Protein AF-A0A093X1I9-F1 (afdb_monomer_lite)

Secondary structure (DSSP, 8-state):
-TT-TTSTT--TT---TTS-S------------SS---HHHHHHHHHTT-GGGTT-HHHH-TT-SS----HHHHHHHHHHHHTTS--------------

Radius of gyration: 21.54 Å; chains: 1; bounding box: 54×27×72 Å

pLDDT: mean 85.42, std 20.99, range [29.16, 97.56]

Structure (mmCIF, N/CA/C/O backbone):
data_AF-A0A093X1I9-F1
#
_entry.id   AF-A0A093X1I9-F1
#
loop_
_atom_site.group_PDB
_atom_site.id
_atom_site.type_symbol
_atom_site.label_atom_id
_atom_site.label_alt_id
_atom_site.label_comp_id
_atom_site.label_asym_id
_atom_site.label_entity_id
_atom_site.label_seq_id
_atom_site.pdbx_PDB_ins_code
_atom_site.Cartn_x
_atom_site.Cartn_y
_atom_site.Cartn_z
_atom_site.occupancy
_atom_site.B_iso_or_equiv
_atom_site.auth_seq_id
_atom_site.auth_comp_id
_atom_site.auth_asym_id
_atom_site.auth_atom_id
_atom_site.pdbx_PDB_model_num
ATOM 1 N N . THR A 1 1 ? 8.658 -5.741 -19.983 1.00 79.50 1 THR A N 1
ATOM 2 C CA . THR A 1 1 ? 8.697 -4.887 -18.762 1.00 79.50 1 THR A CA 1
ATOM 3 C C . THR A 1 1 ? 9.924 -3.989 -18.852 1.00 79.50 1 THR A C 1
ATOM 5 O O . THR A 1 1 ? 10.361 -3.838 -19.975 1.00 79.50 1 THR A O 1
ATOM 8 N N . ALA A 1 2 ? 10.437 -3.333 -17.803 1.00 94.75 2 ALA A N 1
ATOM 9 C CA . ALA A 1 2 ? 11.294 -2.131 -17.910 1.00 94.75 2 ALA A CA 1
ATOM 10 C C . ALA A 1 2 ? 12.369 -2.087 -19.025 1.00 94.75 2 ALA A C 1
ATOM 12 O O . ALA A 1 2 ? 12.526 -1.041 -19.631 1.00 94.75 2 ALA A O 1
ATOM 13 N N . GLN A 1 3 ? 13.030 -3.193 -19.371 1.00 92.00 3 GLN A N 1
ATOM 14 C CA . GLN A 1 3 ? 14.083 -3.241 -20.405 1.00 92.00 3 GLN A CA 1
ATOM 15 C C . GLN A 1 3 ? 13.581 -3.591 -21.830 1.00 92.00 3 GLN A C 1
ATOM 17 O O . GLN A 1 3 ? 14.360 -3.657 -22.775 1.00 92.00 3 GLN A O 1
ATOM 22 N N . ASP A 1 4 ? 12.282 -3.854 -22.001 1.00 93.56 4 ASP A N 1
ATOM 23 C CA . ASP A 1 4 ? 11.634 -4.174 -23.283 1.00 93.56 4 ASP A CA 1
ATOM 24 C C . ASP A 1 4 ? 10.999 -2.914 -23.903 1.00 93.56 4 ASP A C 1
ATOM 26 O O . ASP A 1 4 ? 9.996 -2.437 -23.365 1.00 93.56 4 ASP A O 1
ATOM 30 N N . PRO A 1 5 ? 11.497 -2.409 -25.050 1.00 94.81 5 PRO A N 1
ATOM 31 C CA . PRO A 1 5 ? 11.014 -1.178 -25.687 1.00 94.81 5 PRO A CA 1
ATOM 32 C C . PRO A 1 5 ? 9.546 -1.188 -26.112 1.00 94.81 5 PRO A C 1
ATOM 34 O O . PRO A 1 5 ? 8.970 -0.129 -26.356 1.00 94.81 5 PRO A O 1
ATOM 37 N N . LYS A 1 6 ? 8.939 -2.371 -26.247 1.00 96.19 6 LYS A N 1
ATOM 38 C CA . LYS A 1 6 ? 7.530 -2.512 -26.633 1.00 96.19 6 LYS A CA 1
ATOM 39 C C . LYS A 1 6 ? 6.596 -2.561 -25.424 1.00 96.19 6 LYS A C 1
ATOM 41 O O . LYS A 1 6 ? 5.379 -2.525 -25.597 1.00 96.19 6 LYS A O 1
ATOM 46 N N . ALA A 1 7 ? 7.133 -2.660 -24.208 1.00 95.19 7 ALA A N 1
ATOM 47 C CA . ALA A 1 7 ? 6.335 -2.761 -22.998 1.00 95.19 7 ALA A CA 1
ATOM 48 C C . ALA A 1 7 ? 5.791 -1.396 -22.549 1.00 95.19 7 ALA A C 1
ATOM 50 O O . ALA A 1 7 ? 6.491 -0.388 -22.580 1.00 95.19 7 ALA A O 1
ATOM 51 N N . ALA A 1 8 ? 4.568 -1.383 -22.010 1.00 96.19 8 ALA A N 1
ATOM 52 C CA . ALA A 1 8 ? 3.928 -0.171 -21.480 1.00 96.19 8 ALA A CA 1
ATOM 53 C C . ALA A 1 8 ? 4.713 0.509 -20.337 1.00 96.19 8 ALA A C 1
ATOM 55 O O . ALA A 1 8 ? 4.558 1.703 -20.107 1.00 96.19 8 ALA A O 1
ATOM 56 N N . TYR A 1 9 ? 5.553 -0.253 -19.633 1.00 94.81 9 TYR A N 1
ATOM 57 C CA . TYR A 1 9 ? 6.382 0.215 -18.519 1.00 94.81 9 TYR A CA 1
ATOM 58 C C . TYR A 1 9 ? 7.879 0.199 -18.857 1.00 94.81 9 TYR A C 1
ATOM 60 O O . TYR A 1 9 ? 8.693 -0.035 -17.970 1.00 94.81 9 TYR A O 1
ATOM 68 N N . HIS A 1 10 ? 8.243 0.359 -20.133 1.00 96.38 10 HIS A N 1
ATOM 69 C CA . HIS A 1 10 ? 9.640 0.479 -20.551 1.00 96.38 10 HIS A CA 1
ATOM 70 C C . HIS A 1 10 ? 10.314 1.707 -19.917 1.00 96.38 10 HIS A C 1
ATOM 72 O O . HIS A 1 10 ? 9.766 2.809 -19.948 1.00 96.38 10 HIS A O 1
ATOM 78 N N . ASP A 1 11 ? 11.523 1.522 -19.399 1.00 96.31 11 ASP A N 1
ATOM 79 C CA . ASP A 1 11 ? 12.425 2.569 -18.942 1.00 96.31 11 ASP A CA 1
ATOM 80 C C . ASP A 1 11 ? 13.696 2.533 -19.808 1.00 96.31 11 ASP A C 1
ATOM 82 O O . ASP A 1 11 ? 14.554 1.676 -19.597 1.00 96.31 11 ASP A O 1
ATOM 86 N N . PRO A 1 12 ? 13.875 3.483 -20.746 1.00 95.56 12 PRO A N 1
ATOM 87 C CA . PRO A 1 12 ? 15.065 3.551 -21.597 1.00 95.56 12 PRO A CA 1
ATOM 88 C C . PRO A 1 12 ? 16.398 3.674 -20.841 1.00 95.56 12 PRO A C 1
ATOM 90 O O . PRO A 1 12 ? 17.454 3.544 -21.455 1.00 95.56 12 PRO A O 1
ATOM 93 N N . LYS A 1 13 ? 16.372 3.995 -19.539 1.00 95.81 13 LYS A N 1
ATOM 94 C CA . LYS A 1 13 ? 17.567 4.101 -18.688 1.00 95.81 13 LYS A CA 1
ATOM 95 C C . LYS A 1 13 ? 17.899 2.800 -17.957 1.00 95.81 13 LYS A C 1
ATOM 97 O O . LYS A 1 13 ? 18.950 2.729 -17.323 1.00 95.81 13 LYS A O 1
ATOM 102 N N . ASP A 1 14 ? 17.017 1.807 -17.989 1.00 94.75 14 ASP A N 1
ATOM 103 C CA . ASP A 1 14 ? 17.256 0.485 -17.417 1.00 94.75 14 ASP A CA 1
ATOM 104 C C . ASP A 1 14 ? 17.866 -0.427 -18.490 1.00 94.75 14 ASP A C 1
ATOM 106 O O . ASP A 1 14 ? 17.165 -1.142 -19.199 1.00 94.75 14 ASP A O 1
ATOM 110 N N . THR A 1 15 ? 19.183 -0.331 -18.681 1.00 91.50 15 THR A N 1
ATOM 111 C CA . THR A 1 15 ? 19.885 -0.997 -19.794 1.00 91.50 15 THR A CA 1
ATOM 112 C C . THR A 1 15 ? 20.770 -2.167 -19.371 1.00 91.50 15 THR A C 1
ATOM 114 O O . THR A 1 15 ? 21.275 -2.870 -20.240 1.00 91.50 15 THR A O 1
ATOM 117 N N . ASP A 1 16 ? 21.004 -2.361 -18.070 1.00 92.38 16 ASP A N 1
ATOM 118 C CA . ASP A 1 16 ? 21.872 -3.415 -17.530 1.00 92.38 16 ASP A CA 1
ATOM 119 C C . ASP A 1 16 ? 21.031 -4.504 -16.839 1.00 92.38 16 ASP A C 1
ATOM 121 O O . ASP A 1 16 ? 20.547 -4.299 -15.724 1.00 92.38 16 ASP A O 1
ATOM 125 N N . PRO A 1 17 ? 20.855 -5.683 -17.462 1.00 88.50 17 PRO A N 1
ATOM 126 C CA . PRO A 1 17 ? 20.105 -6.790 -16.868 1.00 88.50 17 PRO A CA 1
ATOM 127 C C . PRO A 1 17 ? 20.712 -7.347 -15.575 1.00 88.50 17 PRO A C 1
ATOM 129 O O . PRO A 1 17 ? 19.996 -7.971 -14.796 1.00 88.50 17 PRO A O 1
ATOM 132 N N . SER A 1 18 ? 22.014 -7.160 -15.340 1.00 93.50 18 SER A N 1
ATOM 133 C CA . SER A 1 18 ? 22.688 -7.663 -14.138 1.00 93.50 18 SER A CA 1
ATOM 134 C C . SER A 1 18 ? 22.488 -6.764 -12.914 1.00 93.50 18 SER A C 1
ATOM 136 O O . SER A 1 18 ? 22.664 -7.220 -11.785 1.00 93.50 18 SER A O 1
ATOM 138 N N . ASN A 1 19 ? 22.069 -5.513 -13.131 1.00 93.38 19 ASN A N 1
ATOM 139 C CA . ASN A 1 19 ? 21.797 -4.524 -12.092 1.00 93.38 19 ASN A CA 1
ATOM 140 C C . ASN A 1 19 ? 20.556 -3.675 -12.448 1.00 93.38 19 ASN A C 1
ATOM 142 O O . ASN A 1 19 ? 20.676 -2.474 -12.719 1.00 93.38 19 ASN A O 1
ATOM 146 N N . PRO A 1 20 ? 19.361 -4.293 -12.494 1.00 94.62 20 PRO A N 1
ATOM 147 C CA . PRO A 1 20 ? 18.157 -3.627 -12.970 1.00 94.62 20 PRO A CA 1
ATOM 148 C C . PRO A 1 20 ? 17.713 -2.510 -12.020 1.00 94.62 20 PRO A C 1
ATOM 150 O O . PRO A 1 20 ? 17.799 -2.627 -10.796 1.00 94.62 20 PRO A O 1
ATOM 153 N N . ARG A 1 21 ? 17.166 -1.426 -12.583 1.00 95.25 21 ARG A N 1
ATOM 154 C CA . ARG A 1 21 ? 16.610 -0.306 -11.791 1.00 95.25 21 ARG A CA 1
ATOM 155 C C . ARG A 1 21 ? 15.288 -0.665 -11.118 1.00 95.25 21 ARG A C 1
ATOM 157 O O . ARG A 1 21 ? 14.933 -0.078 -10.095 1.00 95.25 21 ARG A O 1
ATOM 164 N N . TRP A 1 22 ? 14.546 -1.585 -11.727 1.00 96.06 22 TRP A N 1
ATOM 165 C CA . TRP A 1 22 ? 13.212 -1.980 -11.302 1.00 96.06 22 TRP A CA 1
ATOM 166 C C . TRP A 1 22 ? 13.197 -3.441 -10.868 1.00 96.06 22 TRP A C 1
ATOM 168 O O . TRP A 1 22 ? 13.623 -4.328 -11.604 1.00 96.06 22 TRP A O 1
ATOM 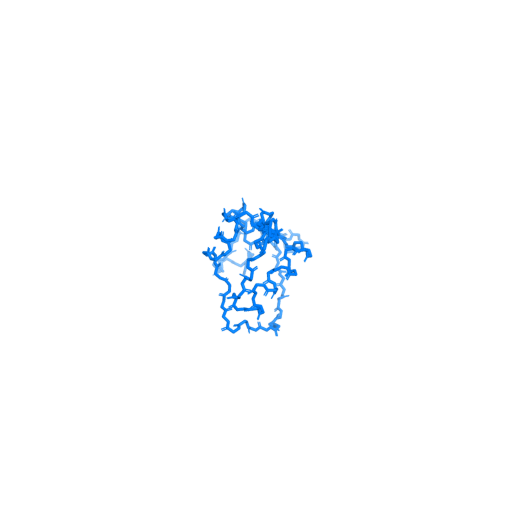178 N N . SER A 1 23 ? 12.626 -3.690 -9.694 1.00 93.62 23 SER A N 1
ATOM 179 C CA . SER A 1 23 ? 12.395 -5.039 -9.180 1.00 93.62 23 SER A CA 1
ATOM 180 C C . SER A 1 23 ? 10.929 -5.422 -9.324 1.00 93.62 23 SER A C 1
ATOM 182 O O . SER A 1 23 ? 10.033 -4.586 -9.203 1.00 93.62 23 SER A O 1
ATOM 184 N N . VAL A 1 24 ? 10.681 -6.712 -9.532 1.00 93.69 24 VAL A N 1
ATOM 185 C CA . VAL A 1 24 ? 9.341 -7.299 -9.536 1.00 93.69 24 VAL A CA 1
ATOM 186 C C . VAL A 1 24 ? 9.294 -8.452 -8.545 1.00 93.69 24 VAL A C 1
ATOM 188 O O . VAL A 1 24 ? 10.296 -9.123 -8.306 1.00 93.69 24 VAL A O 1
ATOM 191 N N . VAL A 1 25 ? 8.120 -8.681 -7.970 1.00 96.19 25 VAL A N 1
ATOM 192 C CA . VAL A 1 25 ? 7.850 -9.830 -7.108 1.00 96.19 25 VAL A CA 1
ATOM 193 C C . VAL A 1 25 ? 6.686 -10.624 -7.674 1.00 96.19 25 VAL A C 1
ATOM 195 O O . VAL A 1 25 ? 5.768 -10.066 -8.278 1.00 96.19 25 VAL A O 1
ATOM 198 N N . HIS A 1 26 ? 6.715 -11.934 -7.458 1.00 96.50 26 HIS A N 1
ATOM 199 C CA . HIS A 1 26 ? 5.583 -12.798 -7.751 1.00 96.50 26 HIS A CA 1
ATOM 200 C C . HIS A 1 26 ? 4.740 -12.963 -6.491 1.00 96.50 26 HIS A C 1
ATOM 202 O O . HIS A 1 26 ? 5.256 -13.292 -5.424 1.00 96.50 26 HIS A O 1
ATOM 208 N N . VAL A 1 27 ? 3.435 -12.746 -6.623 1.00 96.19 27 VAL A N 1
ATOM 209 C CA . VAL A 1 27 ? 2.458 -12.993 -5.561 1.00 96.19 27 VAL A CA 1
ATOM 210 C C . VAL A 1 27 ? 1.565 -14.157 -5.959 1.00 96.19 27 VAL A C 1
ATOM 212 O O . VAL A 1 27 ? 1.298 -14.377 -7.140 1.00 96.19 27 VAL A O 1
ATOM 215 N N . SER A 1 28 ? 1.107 -14.909 -4.965 1.00 96.69 28 SER A N 1
ATOM 216 C CA . SER A 1 28 ? 0.104 -15.956 -5.142 1.00 96.69 28 SER A CA 1
ATOM 217 C C . SER A 1 28 ? -1.207 -15.503 -4.521 1.00 96.69 28 SER A C 1
ATOM 219 O O . SER A 1 28 ? -1.226 -14.848 -3.478 1.00 96.69 28 SER A O 1
ATOM 221 N N . PHE A 1 29 ? -2.309 -15.850 -5.177 1.00 96.75 29 PHE A N 1
ATOM 222 C CA . PHE A 1 29 ? -3.630 -15.673 -4.599 1.00 96.75 29 PHE A CA 1
ATOM 223 C C . PHE A 1 29 ? -3.745 -16.509 -3.316 1.00 96.75 29 PHE A C 1
ATOM 225 O O . PHE A 1 29 ? -3.358 -17.678 -3.301 1.00 96.75 29 PHE A O 1
ATOM 232 N N . ARG A 1 30 ? -4.261 -15.902 -2.244 1.00 94.12 30 ARG A N 1
ATOM 233 C CA . ARG A 1 30 ? -4.506 -16.571 -0.959 1.00 94.12 30 ARG A CA 1
ATOM 234 C C . ARG A 1 30 ? -5.994 -16.737 -0.724 1.00 94.12 30 ARG A C 1
ATOM 236 O O . ARG A 1 30 ? -6.486 -17.856 -0.660 1.00 94.12 30 ARG A O 1
ATOM 243 N N . GLU A 1 31 ? -6.700 -15.620 -0.664 1.00 92.69 31 GLU A N 1
ATOM 244 C CA . GLU A 1 31 ? -8.132 -15.588 -0.426 1.00 92.69 31 GLU A CA 1
ATOM 245 C C . GLU A 1 31 ? -8.761 -14.339 -1.041 1.00 92.69 31 GLU A C 1
ATOM 247 O O . GLU A 1 31 ? -8.073 -13.416 -1.489 1.00 92.69 31 GLU A O 1
ATOM 252 N N . LYS A 1 32 ? -10.093 -14.319 -1.060 1.00 91.38 32 LYS A N 1
ATOM 253 C CA . LYS A 1 32 ? -10.890 -13.171 -1.475 1.00 91.38 32 LYS A CA 1
ATOM 254 C C . LYS A 1 32 ? -11.861 -12.825 -0.355 1.00 91.38 32 LYS A C 1
ATOM 256 O O . LYS A 1 32 ? -12.641 -13.680 0.054 1.00 91.38 32 LYS A O 1
ATOM 261 N N . PHE A 1 33 ? -11.859 -11.570 0.079 1.00 90.81 33 PHE A N 1
ATOM 262 C CA . PHE A 1 33 ? -12.819 -11.092 1.071 1.00 90.81 33 PHE A CA 1
ATOM 263 C C . PHE A 1 33 ? -14.246 -11.117 0.516 1.00 90.81 33 PHE A C 1
ATOM 265 O O . PHE A 1 33 ? -14.479 -10.769 -0.646 1.00 90.81 33 PHE A O 1
ATOM 272 N N . ALA A 1 34 ? -15.207 -11.505 1.359 1.00 90.50 34 ALA A N 1
ATOM 273 C CA . ALA A 1 34 ? -16.624 -11.532 0.996 1.00 90.50 34 ALA A CA 1
ATOM 274 C C . ALA A 1 34 ? -17.161 -10.124 0.683 1.00 90.50 34 ALA A C 1
ATOM 276 O O . AL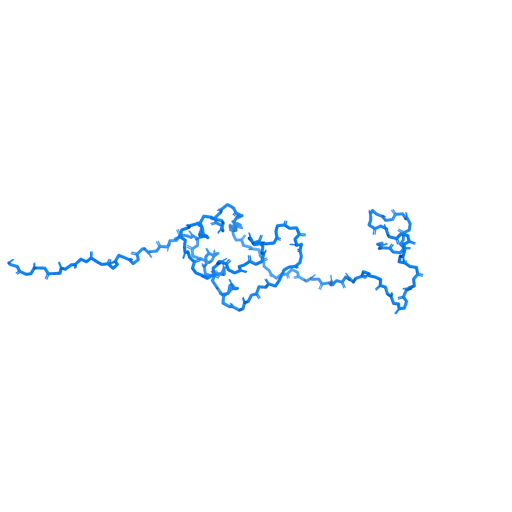A A 1 34 ? -17.956 -9.950 -0.241 1.00 90.50 34 ALA A O 1
ATOM 277 N N . LYS A 1 35 ? -16.684 -9.115 1.424 1.00 91.19 35 LYS A N 1
ATOM 278 C CA . LYS A 1 35 ? -16.919 -7.688 1.180 1.00 91.19 35 LYS A CA 1
ATOM 279 C C . LYS A 1 35 ? -15.571 -6.957 1.154 1.00 91.19 35 LYS A C 1
ATOM 281 O O . LYS A 1 35 ? -14.728 -7.243 2.001 1.00 91.19 35 LYS A O 1
ATOM 286 N N . PRO A 1 36 ? -15.330 -6.046 0.197 1.00 92.62 36 PRO A N 1
ATOM 287 C CA . PRO A 1 36 ? -14.097 -5.271 0.181 1.00 92.62 36 PRO A CA 1
ATOM 288 C C . PRO A 1 36 ? -14.101 -4.229 1.307 1.00 92.62 36 PRO A C 1
ATOM 290 O O . PRO A 1 36 ? -15.081 -3.507 1.454 1.00 92.62 36 PRO A O 1
ATOM 293 N N . LEU A 1 37 ? -12.984 -4.094 2.026 1.00 93.56 37 LEU A N 1
ATOM 294 C CA . LEU A 1 37 ? -12.727 -2.927 2.871 1.00 93.56 37 LEU A CA 1
ATOM 295 C C . LEU A 1 37 ? -12.339 -1.742 1.977 1.00 93.56 37 LEU A C 1
ATOM 297 O O . LEU A 1 37 ? -11.301 -1.750 1.310 1.00 93.56 37 LEU A O 1
ATOM 301 N N . THR A 1 38 ? -13.193 -0.728 1.921 1.00 95.94 38 THR A N 1
ATOM 302 C CA . THR A 1 38 ? -13.028 0.418 1.027 1.00 95.94 38 THR A CA 1
ATOM 303 C C . THR A 1 38 ? -12.113 1.488 1.619 1.00 95.94 38 THR A C 1
ATOM 305 O O . THR A 1 38 ? -11.988 1.663 2.832 1.00 95.94 38 THR A O 1
ATOM 308 N N . LEU A 1 39 ? -11.514 2.303 0.743 1.00 96.06 39 LEU A N 1
ATOM 309 C CA . LEU A 1 39 ? -10.747 3.479 1.168 1.00 96.06 39 LEU A CA 1
ATOM 310 C C . LEU A 1 39 ? -11.594 4.474 1.974 1.00 96.06 39 LEU A C 1
ATOM 312 O O . LEU A 1 39 ? -11.069 5.151 2.855 1.00 96.06 39 LEU A O 1
ATOM 316 N N . HIS A 1 40 ? -12.889 4.583 1.664 1.00 96.56 40 HIS A N 1
ATOM 317 C CA . HIS A 1 40 ? -13.796 5.465 2.390 1.00 96.56 40 HIS A CA 1
ATOM 318 C C . HIS A 1 40 ? -13.967 5.014 3.844 1.00 96.56 40 HIS A C 1
ATOM 320 O O . HIS A 1 40 ? -13.810 5.833 4.745 1.00 96.56 40 HIS A O 1
ATOM 326 N N . GLU A 1 41 ? -14.215 3.723 4.071 1.00 96.38 41 GLU A N 1
ATOM 327 C CA . GLU A 1 41 ? -14.335 3.143 5.415 1.00 96.38 41 GLU A CA 1
ATOM 328 C C . GLU A 1 41 ? -13.042 3.331 6.215 1.00 96.38 41 GLU A C 1
ATOM 330 O O . GLU A 1 41 ? -13.082 3.878 7.315 1.00 96.38 41 GLU A O 1
ATOM 335 N N . MET A 1 42 ? -11.882 3.013 5.626 1.00 96.38 42 MET A N 1
ATOM 336 C CA . MET A 1 42 ? -10.579 3.219 6.277 1.00 96.38 42 MET A CA 1
ATOM 337 C C . MET A 1 42 ? -10.338 4.686 6.666 1.00 96.38 42 MET A C 1
ATOM 339 O O . MET A 1 42 ? -9.889 4.978 7.774 1.00 96.38 42 MET A O 1
ATOM 343 N N . LYS A 1 43 ? -10.675 5.638 5.786 1.00 96.31 43 LYS A N 1
ATOM 344 C CA . LYS A 1 43 ? -10.571 7.073 6.098 1.00 96.31 43 LYS A CA 1
ATOM 345 C C . LYS A 1 43 ? -11.577 7.523 7.153 1.00 96.31 43 LYS A C 1
ATOM 347 O O . LYS A 1 43 ? -11.301 8.473 7.880 1.00 96.31 43 LYS A O 1
ATOM 352 N N . THR A 1 44 ? -12.750 6.905 7.230 1.00 97.31 44 THR A N 1
ATOM 353 C CA . THR A 1 44 ? -13.721 7.192 8.291 1.00 97.31 44 THR A CA 1
ATOM 354 C C . THR A 1 44 ? -13.193 6.718 9.640 1.00 97.31 44 THR A C 1
ATOM 356 O O . THR A 1 44 ? -13.107 7.548 10.538 1.00 97.31 44 THR A O 1
ATOM 359 N N . LEU A 1 45 ? -12.687 5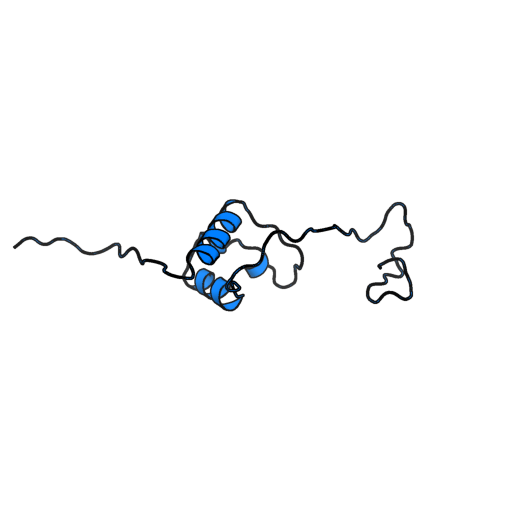.484 9.742 1.00 96.19 45 LEU A N 1
ATOM 360 C 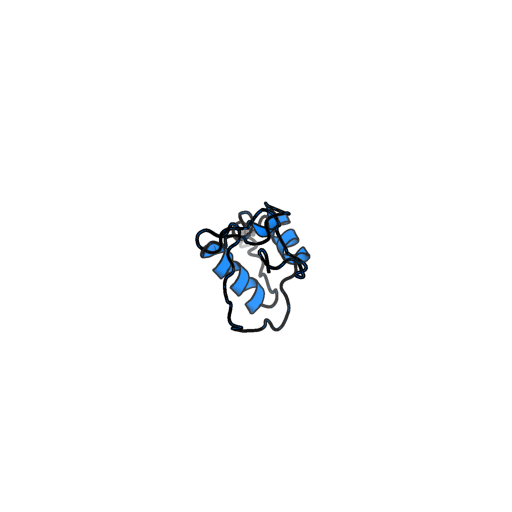CA . LEU A 1 45 ? -12.028 4.979 10.957 1.00 96.19 45 LEU A CA 1
ATOM 361 C C . LEU A 1 45 ? -10.871 5.888 11.403 1.00 96.19 45 LEU A C 1
ATOM 363 O O . LEU A 1 45 ? -10.744 6.218 12.583 1.00 96.19 45 LEU A O 1
ATOM 367 N N . GLN A 1 46 ? -10.053 6.356 10.452 1.00 95.94 46 GLN A N 1
ATOM 368 C CA . GLN A 1 46 ? -8.972 7.299 10.740 1.00 95.94 46 GLN A CA 1
ATOM 369 C C . GLN A 1 46 ? -9.504 8.632 11.292 1.00 95.94 46 GLN A C 1
ATOM 371 O O . GLN A 1 46 ? -8.982 9.137 12.284 1.00 95.94 46 GLN A O 1
ATOM 376 N N . ARG A 1 47 ? -10.552 9.206 10.687 1.00 96.62 47 ARG A N 1
ATOM 377 C CA . ARG A 1 47 ? -11.158 10.470 11.150 1.00 96.62 47 ARG A CA 1
ATOM 378 C C . ARG A 1 47 ? -11.839 10.345 12.511 1.00 96.62 47 ARG A C 1
ATOM 380 O O . ARG A 1 47 ? -11.846 11.314 13.259 1.00 96.62 47 ARG A O 1
ATOM 387 N N . GLU A 1 48 ? -12.387 9.178 12.827 1.00 96.50 48 GLU A N 1
ATOM 388 C CA . GLU A 1 48 ? -13.018 8.880 14.119 1.00 96.50 48 GLU A CA 1
ATOM 389 C C . GLU A 1 48 ? -12.000 8.639 15.246 1.00 96.50 48 GLU A C 1
ATOM 391 O O . GLU A 1 48 ? -12.382 8.504 16.405 1.00 96.50 48 GLU A O 1
ATOM 396 N N . GLY A 1 49 ? -10.700 8.643 14.935 1.00 94.69 49 GLY A N 1
ATOM 397 C CA . GLY A 1 49 ? -9.635 8.562 15.932 1.00 94.69 49 GLY A CA 1
ATOM 398 C C . GLY A 1 49 ? -9.217 7.139 16.301 1.00 94.69 49 GLY A C 1
ATOM 399 O O . GLY A 1 49 ? -8.519 6.964 17.299 1.00 94.69 49 GLY A O 1
ATOM 400 N N . CYS A 1 50 ? -9.582 6.131 15.498 1.00 95.62 50 CYS A N 1
ATOM 401 C CA . CYS A 1 50 ? -9.076 4.769 15.671 1.00 95.62 50 CYS A CA 1
ATOM 402 C C . CYS A 1 50 ? -7.544 4.779 15.565 1.00 95.62 50 CYS A C 1
ATOM 404 O O . CYS A 1 50 ? -6.994 5.198 14.542 1.00 95.62 50 CYS A O 1
ATOM 406 N N . LYS A 1 51 ? -6.849 4.378 16.636 1.00 94.44 51 LYS A N 1
ATOM 407 C CA . LYS A 1 51 ? -5.392 4.541 16.783 1.00 94.44 51 LYS A CA 1
ATOM 408 C C . LYS A 1 51 ? -4.626 3.566 15.894 1.00 94.44 51 LYS A C 1
ATOM 410 O O . LYS A 1 51 ? -3.557 3.899 15.389 1.00 94.44 51 LYS A O 1
ATOM 415 N N . GLU A 1 52 ? -5.200 2.390 15.691 1.00 95.12 52 GLU A N 1
ATOM 416 C CA . GLU A 1 52 ? -4.660 1.242 14.970 1.00 95.12 52 GLU A CA 1
ATOM 417 C C . GLU A 1 52 ? -4.381 1.576 13.501 1.00 95.12 52 GLU A C 1
ATOM 419 O O . GLU A 1 52 ? -3.430 1.053 12.932 1.00 95.12 52 GLU A O 1
ATOM 424 N N . ILE A 1 53 ? -5.161 2.486 12.903 1.00 95.75 53 ILE A N 1
ATOM 425 C CA . ILE A 1 53 ? -5.068 2.828 11.476 1.00 95.75 53 ILE A CA 1
ATOM 426 C C . ILE A 1 53 ? -4.376 4.174 11.197 1.00 95.75 53 ILE A C 1
ATOM 428 O O . ILE A 1 53 ? -4.093 4.492 10.042 1.00 95.75 53 ILE A O 1
ATOM 432 N N . GLN A 1 54 ? -4.064 4.979 12.223 1.00 95.62 54 GLN A N 1
ATOM 433 C CA . GLN A 1 54 ? -3.483 6.321 12.025 1.00 95.62 54 GLN A CA 1
ATOM 434 C C . GLN A 1 54 ? -2.150 6.292 11.272 1.00 95.62 54 GLN A C 1
ATOM 436 O O . GLN A 1 54 ? -1.866 7.191 10.481 1.00 95.62 54 GLN A O 1
ATOM 441 N N . GLY A 1 55 ? -1.3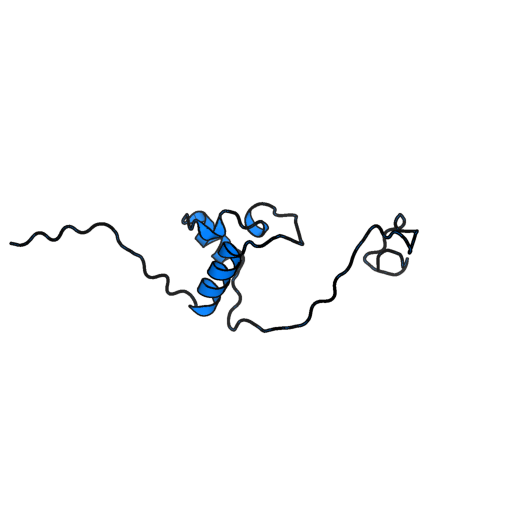39 5.262 11.526 1.00 95.44 55 GLY A N 1
ATOM 442 C CA . GLY A 1 55 ? -0.015 5.086 10.932 1.00 95.44 55 GLY A CA 1
ATOM 443 C C . GLY A 1 55 ? -0.018 4.484 9.528 1.00 95.44 55 GLY A C 1
ATOM 444 O O . GLY A 1 55 ? 1.029 4.504 8.870 1.00 95.44 55 GLY A O 1
ATOM 445 N N . LEU A 1 56 ? -1.170 3.997 9.048 1.00 97.44 56 LEU A N 1
ATOM 446 C CA . LEU A 1 56 ? -1.234 3.184 7.842 1.00 97.44 56 LEU A CA 1
ATOM 447 C C . LEU A 1 56 ? -0.732 3.996 6.646 1.00 97.44 56 LEU A C 1
ATOM 449 O O . LEU A 1 56 ? -1.312 5.018 6.267 1.00 97.44 56 LEU A O 1
ATOM 453 N N . GLN A 1 57 ? 0.360 3.541 6.029 1.00 97.56 57 GLN A N 1
ATOM 454 C CA . GLN A 1 57 ? 1.032 4.280 4.955 1.00 97.56 57 GLN A CA 1
ATOM 455 C C . GLN A 1 57 ? 0.120 4.558 3.757 1.00 97.56 57 GLN A C 1
ATOM 457 O O . GLN A 1 57 ? 0.242 5.610 3.135 1.00 97.56 57 GLN A O 1
ATOM 462 N N . LEU A 1 58 ? -0.840 3.671 3.488 1.00 96.44 58 LEU A N 1
ATOM 463 C CA . LEU A 1 58 ? -1.880 3.882 2.482 1.00 96.44 58 LEU A CA 1
ATOM 464 C C . LEU A 1 58 ? -2.650 5.201 2.690 1.00 96.44 58 LEU A C 1
ATOM 466 O O . LEU A 1 58 ? -3.045 5.850 1.722 1.00 96.44 58 LEU A O 1
ATOM 470 N N . LEU A 1 59 ? -2.869 5.606 3.945 1.00 96.12 59 LEU A N 1
ATOM 471 C CA . LEU A 1 59 ? -3.638 6.801 4.296 1.00 96.12 59 LEU A CA 1
ATOM 472 C C . LEU A 1 59 ? -2.765 8.051 4.440 1.00 96.12 59 LEU A C 1
ATOM 474 O O . LEU A 1 59 ? -3.257 9.162 4.254 1.00 96.12 59 LEU A O 1
ATOM 478 N N . THR A 1 60 ? -1.477 7.884 4.745 1.00 95.88 60 THR A N 1
ATOM 479 C CA . THR A 1 60 ? -0.548 8.997 5.006 1.00 95.88 60 THR A CA 1
ATOM 480 C C . THR A 1 60 ? 0.358 9.333 3.816 1.00 95.88 60 THR A C 1
ATOM 482 O O . THR A 1 60 ? 0.853 10.455 3.727 1.00 95.88 60 THR A O 1
ATOM 485 N N . GLN A 1 61 ? 0.553 8.409 2.867 1.00 96.44 61 GLN A N 1
ATOM 486 C CA . GLN A 1 61 ? 1.437 8.565 1.705 1.00 96.44 61 GLN A CA 1
ATOM 487 C C . GLN A 1 61 ? 0.699 8.250 0.397 1.00 96.44 61 GLN A C 1
ATOM 489 O O . GLN A 1 61 ? 0.864 7.197 -0.211 1.00 96.44 61 GLN A O 1
ATOM 494 N N . SER A 1 62 ? -0.100 9.206 -0.080 1.00 92.38 62 SER A N 1
ATOM 495 C CA . SER A 1 62 ? -1.069 9.012 -1.176 1.00 92.38 62 SER A CA 1
ATOM 496 C C . SER A 1 62 ? -0.500 8.584 -2.537 1.00 92.38 62 SER A C 1
ATOM 498 O O . SER A 1 62 ? -1.263 8.159 -3.401 1.00 92.38 62 SER A O 1
ATOM 500 N N . ARG A 1 63 ? 0.813 8.714 -2.760 1.00 96.06 63 ARG A N 1
ATOM 501 C CA . ARG A 1 63 ? 1.490 8.346 -4.019 1.00 96.06 63 ARG A CA 1
ATOM 502 C C . ARG A 1 63 ? 2.412 7.130 -3.879 1.00 96.06 63 ARG A C 1
ATOM 504 O O . ARG A 1 63 ? 3.158 6.837 -4.810 1.00 96.06 63 ARG A O 1
ATOM 511 N N . LEU A 1 64 ? 2.374 6.435 -2.740 1.00 97.06 64 LEU A N 1
ATOM 512 C CA . LEU A 1 64 ? 3.147 5.218 -2.507 1.00 97.06 64 LEU A CA 1
ATOM 513 C C . LEU A 1 64 ? 2.296 3.986 -2.849 1.00 97.06 64 LEU A C 1
ATOM 515 O O . LEU A 1 64 ? 1.321 3.694 -2.166 1.00 97.06 64 LEU A O 1
ATOM 519 N N . SER A 1 65 ? 2.658 3.268 -3.914 1.00 96.00 65 SER A N 1
ATOM 520 C CA . SER A 1 65 ? 1.907 2.095 -4.396 1.00 96.00 65 SER A CA 1
ATOM 521 C C . SER A 1 65 ? 2.242 0.792 -3.665 1.00 96.00 65 SER A C 1
ATOM 523 O O . SER A 1 65 ? 1.423 -0.123 -3.650 1.00 96.00 65 SER A O 1
ATOM 525 N N . VAL A 1 66 ? 3.430 0.701 -3.062 1.00 96.38 66 VAL A N 1
ATOM 526 C CA . VAL A 1 66 ? 3.863 -0.433 -2.237 1.00 96.38 66 VAL A CA 1
ATOM 527 C C . VAL A 1 66 ? 4.202 0.106 -0.860 1.00 96.38 66 VAL A C 1
ATOM 529 O O . VAL A 1 66 ? 5.182 0.827 -0.690 1.00 96.38 66 VAL A O 1
ATOM 532 N N . SER A 1 67 ? 3.369 -0.224 0.115 1.00 96.75 67 SER A N 1
ATOM 533 C CA . SER A 1 67 ? 3.457 0.309 1.469 1.00 96.75 67 SER A CA 1
ATOM 534 C C . SER A 1 67 ? 3.685 -0.797 2.484 1.00 96.75 67 SER A C 1
ATOM 536 O O . SER A 1 67 ? 3.166 -1.904 2.334 1.00 96.75 67 SER A O 1
ATOM 538 N N . LYS A 1 68 ? 4.406 -0.479 3.560 1.00 96.75 68 LYS A N 1
ATOM 539 C CA . LYS A 1 68 ? 4.486 -1.380 4.711 1.00 96.75 68 LYS A CA 1
ATOM 540 C C . LYS A 1 68 ? 3.153 -1.388 5.461 1.00 96.75 68 LYS A C 1
ATOM 542 O O . LYS A 1 68 ? 2.478 -0.361 5.543 1.00 96.75 68 LYS A O 1
ATOM 547 N N . VAL A 1 69 ? 2.842 -2.532 6.053 1.00 97.25 69 VAL A N 1
ATOM 548 C CA . VAL A 1 69 ? 1.765 -2.705 7.028 1.00 97.25 69 VAL A CA 1
ATOM 549 C C . VAL A 1 69 ? 2.403 -3.369 8.243 1.00 97.25 69 VAL A C 1
ATOM 551 O O . VAL A 1 69 ? 3.067 -4.396 8.109 1.00 97.25 69 VAL A O 1
ATOM 554 N N . SER A 1 70 ? 2.304 -2.736 9.407 1.00 97.12 70 SER A N 1
ATOM 555 C CA . SER A 1 70 ? 2.776 -3.316 10.667 1.00 97.12 70 SER A CA 1
ATOM 556 C C . SER A 1 70 ? 1.889 -4.488 11.091 1.00 97.12 70 SER A C 1
ATOM 558 O O . SER A 1 70 ? 0.745 -4.588 10.660 1.00 97.12 70 SER A O 1
ATOM 560 N N . ALA A 1 71 ? 2.392 -5.358 11.971 1.00 96.56 71 ALA A N 1
ATOM 561 C CA . ALA A 1 71 ? 1.601 -6.474 12.499 1.00 96.56 71 ALA A CA 1
ATOM 562 C C . ALA A 1 71 ? 0.292 -5.995 13.153 1.00 96.56 71 ALA A C 1
ATOM 564 O O . ALA A 1 71 ? -0.768 -6.527 12.849 1.00 96.56 71 ALA A O 1
ATOM 565 N N . LYS A 1 72 ? 0.353 -4.914 13.943 1.00 96.38 72 LYS A N 1
ATOM 566 C CA . LYS A 1 72 ? -0.824 -4.323 14.596 1.00 96.38 72 LYS A CA 1
ATOM 567 C C . LYS A 1 72 ? -1.854 -3.795 13.589 1.00 96.38 72 LYS A C 1
ATOM 569 O O . LYS A 1 72 ? -3.045 -4.024 13.750 1.00 96.38 72 LYS A O 1
ATOM 574 N N . GLU A 1 73 ? -1.404 -3.087 12.551 1.00 97.19 73 GLU A N 1
ATOM 575 C CA . GLU A 1 73 ? -2.296 -2.624 11.478 1.00 97.19 73 GLU A CA 1
ATOM 576 C C . GLU A 1 73 ? -2.901 -3.810 10.718 1.00 97.19 73 GLU A C 1
ATOM 578 O O . GLU A 1 73 ? -4.076 -3.781 10.373 1.00 97.19 73 GLU A O 1
ATOM 583 N N . TRP A 1 74 ? -2.110 -4.855 10.464 1.00 96.44 74 TRP A N 1
ATOM 584 C CA . TRP A 1 74 ? -2.557 -6.055 9.764 1.00 96.44 74 TRP A CA 1
ATOM 585 C C . TRP A 1 74 ? -3.640 -6.804 10.544 1.00 96.44 74 TRP A C 1
ATOM 587 O O . TRP A 1 74 ? -4.678 -7.128 9.974 1.00 96.44 74 TRP A O 1
ATOM 597 N N . GLU A 1 75 ? -3.417 -7.061 11.832 1.00 96.12 75 GLU A N 1
ATOM 598 C CA . GLU A 1 75 ? -4.389 -7.702 12.727 1.00 96.12 75 GLU A CA 1
ATOM 599 C C . GLU A 1 75 ? -5.699 -6.911 12.755 1.00 96.12 75 GLU A C 1
ATOM 601 O O . GLU A 1 75 ? -6.746 -7.453 12.409 1.00 96.12 75 GLU A O 1
ATOM 606 N N . PHE A 1 76 ? -5.614 -5.602 13.002 1.00 96.31 76 PHE A N 1
ATOM 607 C CA . PHE A 1 76 ? -6.776 -4.717 13.013 1.00 96.31 76 PHE A CA 1
ATOM 608 C C . PHE A 1 76 ? -7.556 -4.726 11.688 1.00 96.31 76 PHE A C 1
ATOM 610 O O . PHE A 1 76 ? -8.782 -4.804 11.680 1.00 96.31 76 PHE A O 1
ATOM 617 N N . LEU A 1 77 ? -6.868 -4.658 10.541 1.00 95.56 77 LEU A N 1
ATOM 618 C CA . LEU A 1 77 ? -7.539 -4.701 9.239 1.00 95.56 77 LEU A CA 1
ATOM 619 C C . LEU A 1 77 ? -8.288 -6.026 9.041 1.00 95.56 77 LEU A C 1
ATOM 621 O O . LEU A 1 77 ? -9.400 -6.009 8.517 1.00 95.56 77 LEU A O 1
ATOM 625 N N . ASN A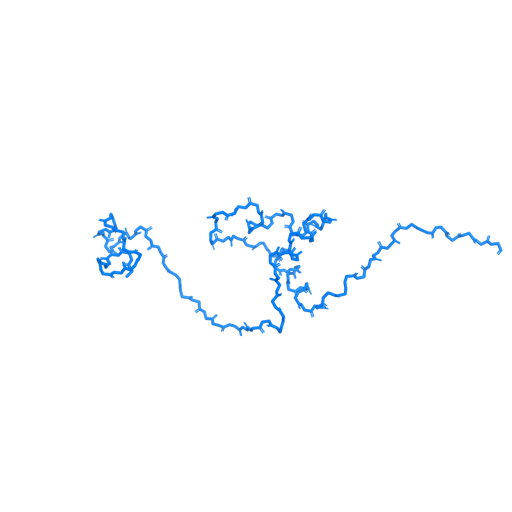 1 78 ? -7.712 -7.152 9.471 1.00 93.56 78 ASN A N 1
ATOM 626 C CA . ASN A 1 78 ? -8.371 -8.455 9.380 1.00 93.56 78 ASN A CA 1
ATOM 627 C C . ASN A 1 78 ? -9.583 -8.567 10.312 1.00 93.56 78 ASN A C 1
ATOM 629 O O . ASN A 1 78 ? -10.586 -9.136 9.892 1.00 93.56 78 ASN A O 1
ATOM 633 N N . GLU A 1 79 ? -9.532 -7.994 11.516 1.00 92.81 79 GLU A N 1
ATOM 634 C CA . GLU A 1 79 ? -10.693 -7.903 12.418 1.00 92.81 79 GLU A CA 1
ATOM 635 C C . GLU A 1 79 ? -11.834 -7.114 11.761 1.00 92.81 79 GLU A C 1
ATOM 637 O O . GLU A 1 79 ? -12.943 -7.622 11.611 1.00 92.81 79 GLU A O 1
ATOM 642 N N . VAL A 1 80 ? -11.542 -5.918 11.230 1.00 92.44 80 VAL A N 1
ATOM 643 C CA . VAL A 1 80 ? -12.538 -5.084 10.530 1.00 92.44 80 VAL A CA 1
ATOM 644 C C . VAL A 1 80 ? -13.162 -5.818 9.335 1.00 92.44 80 VAL A C 1
ATOM 646 O O . VAL A 1 80 ? -14.360 -5.680 9.071 1.00 92.44 80 VAL A O 1
ATOM 649 N N . ILE A 1 81 ? -12.361 -6.595 8.601 1.00 91.75 81 ILE A N 1
ATOM 650 C CA . ILE A 1 81 ? -12.822 -7.391 7.457 1.00 91.75 81 ILE A CA 1
ATOM 651 C C . ILE A 1 81 ? -13.674 -8.586 7.912 1.00 91.75 81 ILE A C 1
ATOM 653 O O . ILE A 1 81 ? -14.700 -8.866 7.286 1.00 91.75 81 ILE A O 1
ATOM 657 N N . GLY A 1 82 ? -13.255 -9.286 8.969 1.00 83.31 82 GLY A N 1
ATOM 658 C CA . GLY A 1 82 ? -13.917 -10.476 9.503 1.00 83.31 82 GLY A CA 1
ATOM 659 C C . GLY A 1 82 ? -15.270 -10.177 10.146 1.00 83.31 82 GLY A C 1
ATOM 660 O O . GLY A 1 82 ? -16.228 -10.915 9.919 1.00 83.31 82 GLY A O 1
ATOM 661 N N . ASP A 1 83 ? -15.374 -9.057 10.861 1.00 66.25 83 ASP A N 1
ATOM 662 C CA . ASP A 1 83 ? -16.563 -8.706 11.642 1.00 66.25 83 ASP A CA 1
ATOM 663 C C . ASP A 1 83 ? -17.691 -8.088 10.811 1.00 66.25 83 ASP A C 1
ATOM 665 O O . ASP A 1 83 ? -18.801 -7.906 11.310 1.00 66.25 83 ASP A O 1
ATOM 669 N N . GLY A 1 84 ? -17.444 -7.739 9.542 1.00 57.09 84 GLY A N 1
ATOM 670 C CA . GLY A 1 84 ? -18.460 -7.114 8.693 1.00 57.09 84 GLY A CA 1
ATOM 671 C C . GLY A 1 84 ? -19.138 -5.913 9.371 1.00 57.09 84 GLY A C 1
ATOM 672 O O . GLY A 1 84 ? -20.352 -5.778 9.272 1.00 57.09 84 GLY A O 1
ATOM 673 N N . VAL A 1 85 ? -18.358 -5.084 10.075 1.00 45.88 85 VAL A N 1
ATOM 674 C CA . VAL A 1 85 ? -18.767 -3.920 10.887 1.00 45.88 85 VAL A CA 1
ATOM 675 C C . VAL A 1 85 ? -19.968 -4.184 11.813 1.00 45.88 85 VAL A C 1
ATOM 677 O O . VAL A 1 85 ? -21.091 -3.752 11.556 1.00 45.88 85 VAL A O 1
ATOM 680 N N . ALA A 1 86 ? -19.681 -4.754 12.982 1.00 37.50 86 ALA A N 1
ATOM 681 C CA . ALA A 1 86 ? -20.325 -4.360 14.231 1.00 37.50 86 ALA A CA 1
ATOM 682 C C . ALA A 1 86 ? -19.235 -3.877 15.198 1.00 37.50 86 ALA A C 1
ATOM 684 O O . ALA A 1 86 ? -18.730 -4.634 16.016 1.00 37.50 86 ALA A O 1
ATOM 685 N N . VAL A 1 87 ? -18.842 -2.604 15.087 1.00 43.38 87 VAL A N 1
ATOM 686 C CA . VAL A 1 87 ? -18.025 -1.971 16.131 1.00 43.38 87 VAL A CA 1
ATOM 687 C C . VAL A 1 87 ? -18.965 -1.654 17.291 1.00 43.38 87 VAL A C 1
ATOM 689 O O . VAL A 1 87 ? -19.686 -0.651 17.264 1.00 43.38 87 VAL A O 1
ATOM 692 N N . GLU A 1 88 ? -19.009 -2.537 18.288 1.00 40.25 88 GLU A N 1
ATOM 693 C CA . GLU A 1 88 ? -19.635 -2.225 19.569 1.00 40.25 88 GLU A CA 1
ATOM 694 C C . GLU A 1 88 ? -18.905 -1.031 20.193 1.00 40.25 88 GLU A C 1
ATOM 696 O O . GLU A 1 88 ? -17.686 -1.014 20.357 1.00 40.25 88 GLU A O 1
ATOM 701 N N . LYS A 1 89 ? -19.667 0.024 20.484 1.00 39.12 89 LYS A N 1
ATOM 702 C CA . LYS A 1 89 ? -19.151 1.217 21.149 1.00 39.12 89 LYS A CA 1
ATOM 703 C C . LYS A 1 89 ? -19.026 0.927 22.638 1.00 39.12 89 LYS A C 1
ATOM 705 O O . LYS A 1 89 ? -20.047 0.862 23.322 1.00 39.12 89 LYS A O 1
ATOM 710 N N . GLU A 1 90 ? -17.808 0.869 23.163 1.00 36.16 90 GLU A N 1
ATOM 711 C CA . GLU A 1 90 ? -17.605 1.066 24.598 1.00 36.16 90 GLU A CA 1
ATOM 712 C C . GLU A 1 90 ? -17.987 2.512 24.953 1.00 36.16 90 GLU A C 1
ATOM 714 O O . GLU A 1 90 ? -17.281 3.477 24.657 1.00 36.16 90 GLU A O 1
ATOM 719 N N . LYS A 1 91 ? -19.169 2.676 25.559 1.00 34.50 91 LYS A N 1
ATOM 720 C CA . LYS A 1 91 ? -19.515 3.875 26.325 1.00 34.50 91 LYS A CA 1
ATOM 721 C C . LYS A 1 91 ? -18.844 3.766 27.693 1.00 34.50 91 LYS A C 1
ATOM 723 O O . LYS A 1 91 ? -19.438 3.235 28.628 1.00 34.50 91 LYS A O 1
ATOM 728 N N . GLU A 1 92 ? -17.649 4.322 27.839 1.00 38.06 92 GLU A N 1
ATOM 729 C CA . GLU A 1 92 ? -17.197 4.766 29.157 1.00 38.06 92 GLU A CA 1
ATOM 730 C C . GLU A 1 92 ? -18.012 6.003 29.561 1.00 38.06 92 GLU A C 1
ATOM 732 O O . GLU A 1 92 ? -17.952 7.049 28.915 1.00 38.06 92 GLU A O 1
ATOM 737 N N . GLY A 1 93 ? -18.805 5.875 30.628 1.00 47.16 93 GLY A N 1
ATOM 738 C CA . GLY A 1 93 ? -19.462 7.008 31.282 1.00 47.16 93 GLY A CA 1
ATOM 739 C C . GLY A 1 93 ? -20.938 6.780 31.583 1.00 47.16 93 GLY A C 1
ATOM 740 O O . GLY A 1 93 ? -21.813 7.236 30.852 1.00 47.16 93 GLY A O 1
ATOM 741 N N . GLY A 1 94 ? -21.220 6.123 32.706 1.00 33.38 94 GLY A N 1
ATOM 742 C CA . GLY A 1 94 ? -22.571 6.006 33.244 1.00 33.38 94 GLY A CA 1
ATOM 743 C C . GLY A 1 94 ? -22.536 5.561 34.696 1.00 33.38 94 GLY A C 1
ATOM 744 O O . GLY A 1 94 ? -22.575 4.370 34.979 1.00 33.38 94 GLY A O 1
ATOM 745 N N . ALA A 1 95 ? -22.413 6.528 35.604 1.00 35.09 95 ALA A N 1
ATOM 746 C CA . ALA A 1 95 ? -22.482 6.315 37.041 1.00 35.09 95 ALA A CA 1
ATOM 747 C C . ALA A 1 95 ? -23.758 5.545 37.422 1.00 35.09 95 ALA A C 1
ATOM 749 O O . ALA A 1 95 ? -24.872 5.969 37.116 1.00 35.09 95 ALA A O 1
ATOM 750 N N . MET A 1 96 ? -23.577 4.425 38.120 1.00 29.16 96 MET A N 1
ATOM 751 C CA . MET A 1 96 ? -24.640 3.727 38.830 1.00 29.16 96 MET A CA 1
ATOM 752 C C . MET A 1 96 ? -24.998 4.567 40.062 1.00 29.16 96 MET A C 1
ATOM 754 O O . MET A 1 96 ? -24.261 4.573 41.045 1.00 29.16 96 MET A O 1
ATOM 758 N N . LEU A 1 97 ? -26.098 5.318 39.996 1.00 29.89 97 LEU A N 1
ATOM 759 C CA . LEU A 1 97 ? -26.728 5.890 41.183 1.00 29.89 97 LEU A CA 1
ATOM 760 C C . LEU A 1 97 ? -27.810 4.905 41.637 1.00 29.89 97 LEU A C 1
ATOM 762 O O . LEU A 1 97 ? -28.827 4.743 40.968 1.00 29.89 97 LEU A O 1
ATOM 766 N N . LEU A 1 98 ? -27.546 4.212 42.743 1.00 32.25 98 LEU A N 1
ATOM 767 C CA . LEU A 1 98 ? -28.557 3.474 43.494 1.00 32.25 98 LEU A CA 1
ATOM 768 C C . LEU A 1 98 ? -29.391 4.483 44.290 1.00 32.25 98 LEU A C 1
ATOM 770 O O . LEU A 1 98 ? -28.842 5.220 45.111 1.00 32.25 98 LEU A O 1
ATOM 774 N N . ALA A 1 99 ? -30.697 4.487 44.046 1.00 42.88 99 ALA A N 1
ATOM 775 C CA . ALA A 1 99 ? -31.727 4.946 44.969 1.00 42.88 99 ALA A CA 1
ATOM 776 C C . ALA A 1 99 ? -32.911 3.983 44.863 1.00 42.88 99 ALA A C 1
ATOM 778 O O . ALA A 1 99 ? -33.256 3.623 43.713 1.00 42.88 99 ALA A O 1
#

Foldseek 3Di:
DQCDPVDPNHDPPQPDPVDGPDDDDDDDDDDDQPDDDDPVNLVVCCVVPVPLSVPFCVVVPVPDPDGDDDPSNVVVVVVCSVVVDPPDDPPDDDDDDDD

Sequence (99 aa):
TAQDPKAAYHDPKDTDPSNPRWSVVHVSFREKFAKPLTLHEMKTLQREGCKEIQGLQLLTQSRLSVSKVSAKEWEFLNEVIGDGVAVEKEKEGGAMLLA